Protein AF-A0A512IQX8-F1 (afdb_monomer)

Structure (mmCIF, N/CA/C/O backbone):
data_AF-A0A512IQX8-F1
#
_entry.id   AF-A0A512IQX8-F1
#
loop_
_atom_site.group_PDB
_atom_site.id
_atom_site.type_symbol
_atom_site.label_atom_id
_atom_site.label_alt_id
_atom_site.label_comp_id
_atom_site.label_asym_id
_atom_site.label_entity_id
_atom_site.label_seq_id
_atom_site.pdbx_PDB_ins_code
_atom_site.Cartn_x
_atom_site.Cartn_y
_atom_site.Cartn_z
_atom_site.occupancy
_atom_site.B_iso_or_equiv
_atom_site.auth_seq_id
_atom_site.auth_comp_id
_atom_site.auth_asym_id
_atom_site.auth_atom_id
_atom_site.pdbx_PDB_model_num
ATOM 1 N N . MET A 1 1 ? -23.060 13.721 6.194 1.00 34.81 1 MET A N 1
ATOM 2 C CA . MET A 1 1 ? -21.893 14.596 5.962 1.00 34.81 1 MET A CA 1
ATOM 3 C C . MET A 1 1 ? -20.646 13.767 6.207 1.00 34.81 1 MET A C 1
ATOM 5 O O . MET A 1 1 ? -20.260 13.582 7.351 1.00 34.81 1 MET A O 1
ATOM 9 N N . THR A 1 2 ? -20.098 13.163 5.158 1.00 43.50 2 THR A N 1
ATOM 10 C CA . THR A 1 2 ? -18.851 12.392 5.211 1.00 43.50 2 THR A CA 1
ATOM 11 C C . THR A 1 2 ? -17.694 13.381 5.187 1.00 43.50 2 THR A C 1
ATOM 13 O O . THR A 1 2 ? -17.572 14.164 4.246 1.00 43.50 2 THR A O 1
ATOM 16 N N . ALA A 1 3 ? -16.885 13.398 6.243 1.00 48.34 3 ALA A N 1
ATOM 17 C CA . ALA A 1 3 ? -15.675 14.202 6.275 1.00 48.34 3 ALA A CA 1
ATOM 18 C C . ALA A 1 3 ? -14.690 13.629 5.246 1.00 48.34 3 ALA A C 1
ATOM 20 O O . ALA A 1 3 ? -14.100 12.571 5.444 1.00 48.34 3 ALA A O 1
ATOM 21 N N . SER A 1 4 ? -14.571 14.312 4.110 1.00 43.72 4 SER A N 1
ATOM 22 C CA . SER A 1 4 ? -13.489 14.087 3.160 1.00 43.72 4 SER A CA 1
ATOM 23 C C . SER A 1 4 ? -12.216 14.604 3.823 1.00 43.72 4 SER A C 1
ATOM 25 O O . SER A 1 4 ? -12.118 15.803 4.073 1.00 43.72 4 SER A O 1
ATOM 27 N N . TYR A 1 5 ? -11.276 13.719 4.152 1.00 54.62 5 TYR A N 1
ATOM 28 C CA . TYR A 1 5 ? -9.956 14.089 4.668 1.00 54.62 5 TYR A CA 1
ATOM 29 C C . TYR A 1 5 ? -8.967 14.094 3.494 1.00 54.62 5 TYR A C 1
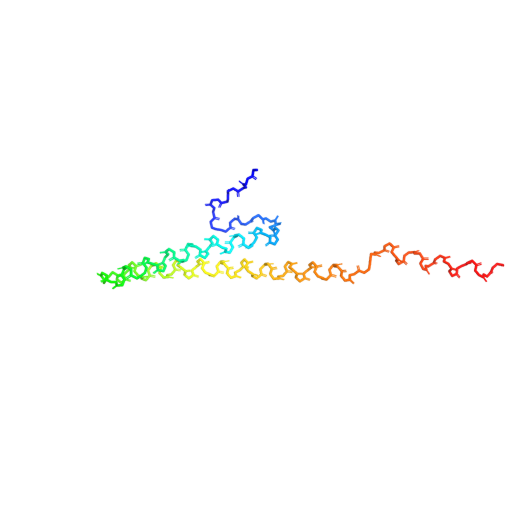ATOM 31 O O . TYR A 1 5 ? -8.505 13.031 3.089 1.00 54.62 5 TYR A O 1
ATOM 39 N N . PRO A 1 6 ? -8.653 15.264 2.903 1.00 49.81 6 PRO A N 1
ATOM 40 C CA . PRO A 1 6 ? -7.872 15.351 1.670 1.00 49.81 6 PRO A CA 1
ATOM 41 C C . PRO A 1 6 ? -6.354 15.234 1.889 1.00 49.81 6 PRO A C 1
ATOM 43 O O . PRO A 1 6 ? -5.593 15.481 0.958 1.00 49.81 6 PRO A O 1
ATOM 46 N N . TYR A 1 7 ? -5.891 14.879 3.093 1.00 43.72 7 TYR A N 1
ATOM 47 C CA . TYR A 1 7 ? -4.466 14.848 3.420 1.00 43.72 7 TYR A CA 1
ATOM 48 C C . TYR A 1 7 ? -3.998 13.467 3.892 1.00 43.72 7 TYR A C 1
ATOM 50 O O . TYR A 1 7 ? -4.579 12.911 4.831 1.00 43.72 7 TYR A O 1
ATOM 58 N N . PRO A 1 8 ? -2.900 12.935 3.321 1.00 43.47 8 PRO A N 1
ATOM 59 C CA . PRO A 1 8 ? -2.244 11.754 3.858 1.00 43.47 8 PRO A CA 1
ATOM 60 C C . PRO A 1 8 ? -1.662 12.107 5.234 1.00 43.47 8 PRO A C 1
ATOM 62 O O . PRO A 1 8 ? -0.678 12.833 5.339 1.00 43.47 8 PRO A O 1
ATOM 65 N N . GLY A 1 9 ? -2.310 11.624 6.297 1.00 53.62 9 GLY A N 1
ATOM 66 C CA . GLY A 1 9 ? -1.881 11.822 7.687 1.00 53.62 9 GLY A CA 1
ATOM 67 C C . GLY A 1 9 ? -2.868 12.570 8.585 1.00 53.62 9 GLY A C 1
ATOM 68 O O . GLY A 1 9 ? -2.650 12.628 9.793 1.00 53.62 9 GLY A O 1
ATOM 69 N N . SER A 1 10 ? -3.970 13.098 8.050 1.00 48.59 10 SER A N 1
ATOM 70 C CA . SER A 1 10 ? -5.010 13.757 8.852 1.00 48.59 10 SER A CA 1
ATOM 71 C C . SER A 1 10 ? -6.122 12.775 9.217 1.00 48.59 10 SER A C 1
ATOM 73 O O . SER A 1 10 ? -7.233 12.873 8.705 1.00 48.59 10 SER A O 1
ATOM 75 N N . TYR A 1 11 ? -5.831 11.806 10.087 1.00 54.97 11 TYR A N 1
ATOM 76 C CA . TYR A 1 11 ? -6.889 10.961 10.646 1.00 54.97 11 TYR A CA 1
ATOM 77 C C . TYR A 1 11 ? -7.639 11.703 11.751 1.00 54.97 11 TYR A C 1
ATOM 79 O O . TYR A 1 11 ? -6.987 12.311 12.606 1.00 54.97 11 TYR A O 1
ATOM 87 N N . PRO A 1 12 ? -8.985 11.663 11.772 1.00 49.34 12 PRO A N 1
ATOM 88 C CA . PRO A 1 12 ? -9.740 12.239 12.870 1.00 49.34 12 PRO A CA 1
ATOM 89 C C . PRO A 1 12 ? -9.307 11.617 14.203 1.00 49.34 12 PRO A C 1
ATOM 91 O O . PRO A 1 12 ? -9.239 10.385 14.313 1.00 49.34 12 PRO A O 1
ATOM 94 N N . PRO A 1 13 ? -9.052 12.438 15.236 1.00 45.72 13 PRO A N 1
ATOM 95 C CA . PRO A 1 13 ? -8.852 11.936 16.582 1.00 45.72 13 PRO A CA 1
ATOM 96 C C . PRO A 1 13 ? -10.197 11.384 17.068 1.00 45.72 13 PRO A C 1
ATOM 98 O O . PRO A 1 13 ? -11.093 12.138 17.434 1.00 45.72 13 PRO A O 1
ATOM 101 N N . GLY A 1 14 ? -10.356 10.060 17.000 1.00 56.75 14 GLY A N 1
ATOM 102 C CA . GLY A 1 14 ? -11.583 9.367 17.408 1.00 56.75 14 GLY A CA 1
ATOM 103 C C . GLY A 1 14 ? -12.207 8.428 16.373 1.00 56.75 14 GLY A C 1
ATOM 104 O O . GLY A 1 14 ? -13.354 8.037 16.566 1.00 56.75 14 GLY A O 1
ATOM 105 N N . GLY A 1 15 ? -11.483 8.054 15.310 1.00 63.91 15 GLY A N 1
ATOM 106 C CA . GLY A 1 15 ? -11.980 7.135 14.283 1.00 63.91 15 GLY A CA 1
ATOM 107 C C . GLY A 1 15 ? -12.547 5.840 14.875 1.00 63.91 15 GLY A C 1
ATOM 108 O O . GLY A 1 15 ? -11.837 5.043 15.493 1.00 63.91 15 GLY A O 1
ATOM 109 N N . SER A 1 16 ? -13.841 5.624 14.682 1.00 84.00 16 SER A N 1
ATOM 110 C CA . SER A 1 16 ? -14.516 4.374 15.006 1.00 84.00 16 SER A CA 1
ATOM 111 C C . SER A 1 16 ? -13.824 3.184 14.315 1.00 84.00 16 SER A C 1
ATOM 113 O O . SER A 1 16 ? -13.153 3.346 13.289 1.00 84.00 16 SER A O 1
ATOM 115 N N . PRO A 1 17 ? -14.021 1.939 14.793 1.00 89.25 17 PRO A N 1
ATOM 116 C CA . PRO A 1 17 ? -13.471 0.767 14.115 1.00 89.25 17 PRO A CA 1
ATOM 117 C C . PRO A 1 17 ? -13.877 0.664 12.635 1.00 89.25 17 PRO A C 1
ATOM 119 O O . PRO A 1 17 ? -13.169 0.044 11.848 1.00 89.25 17 PRO A O 1
ATOM 122 N N . ALA A 1 18 ? -15.029 1.220 12.251 1.00 88.31 18 ALA A N 1
ATOM 123 C CA . ALA A 1 18 ? -15.486 1.245 10.865 1.00 88.31 18 ALA A CA 1
ATOM 124 C C . ALA A 1 18 ? -14.662 2.218 10.007 1.00 88.31 18 ALA A C 1
ATOM 126 O O . ALA A 1 18 ? -14.191 1.830 8.942 1.00 88.31 18 ALA A O 1
ATOM 127 N N . GLU A 1 19 ? -14.412 3.431 10.498 1.00 87.81 19 GLU A N 1
ATOM 128 C CA . GLU A 1 19 ? -13.623 4.444 9.782 1.00 87.81 19 GLU A CA 1
ATOM 129 C C . GLU A 1 19 ? -12.164 4.020 9.607 1.00 87.81 19 GLU A C 1
ATOM 131 O O . GLU A 1 19 ? -11.585 4.227 8.542 1.00 87.81 19 GLU A O 1
ATOM 136 N N . LEU A 1 20 ? -11.581 3.352 10.608 1.00 90.12 20 LEU A N 1
ATOM 137 C CA . LEU A 1 20 ? -10.235 2.786 10.487 1.00 90.12 20 LEU A CA 1
ATOM 138 C C . LEU A 1 20 ? -10.170 1.656 9.449 1.00 90.12 20 LEU A C 1
ATOM 140 O O . LEU A 1 20 ? -9.178 1.541 8.735 1.00 90.12 20 LEU A O 1
ATOM 144 N N . ARG A 1 21 ? -11.221 0.835 9.312 1.00 93.06 21 ARG A N 1
ATOM 145 C CA . ARG A 1 21 ? -11.279 -0.168 8.233 1.00 93.06 21 ARG A CA 1
ATOM 146 C C . ARG A 1 21 ? -11.394 0.484 6.861 1.00 93.06 21 ARG A C 1
ATOM 148 O O . ARG A 1 21 ? -10.694 0.055 5.951 1.00 93.06 21 ARG A O 1
ATOM 155 N N . GLN A 1 22 ? -12.238 1.508 6.728 1.00 92.88 22 GLN A N 1
ATOM 156 C CA . GLN A 1 22 ? -12.387 2.232 5.466 1.00 92.88 22 GLN A CA 1
ATOM 157 C C . GLN A 1 22 ? -11.071 2.896 5.059 1.00 92.88 22 GLN A C 1
ATOM 159 O O . GLN A 1 22 ? -10.610 2.723 3.941 1.00 92.88 22 GLN A O 1
ATOM 164 N N . THR A 1 23 ? -10.408 3.538 6.017 1.00 90.88 23 THR A N 1
ATOM 165 C CA . THR A 1 23 ? -9.064 4.096 5.861 1.00 90.88 23 THR A CA 1
ATOM 166 C C . THR A 1 23 ? -8.075 3.078 5.287 1.00 90.88 23 THR A C 1
ATOM 168 O O . THR A 1 23 ? -7.363 3.373 4.329 1.00 90.88 23 THR A O 1
ATOM 171 N N . VAL A 1 24 ? -8.016 1.876 5.872 1.00 94.12 24 VAL A N 1
ATOM 172 C CA . VAL A 1 24 ? -7.121 0.815 5.391 1.00 94.12 24 VAL A CA 1
ATOM 173 C C . VAL A 1 24 ? -7.492 0.410 3.966 1.00 94.12 24 VAL A C 1
ATOM 175 O O . VAL A 1 24 ? -6.601 0.248 3.136 1.00 94.12 24 VAL A O 1
ATOM 178 N N . ALA A 1 25 ? -8.785 0.277 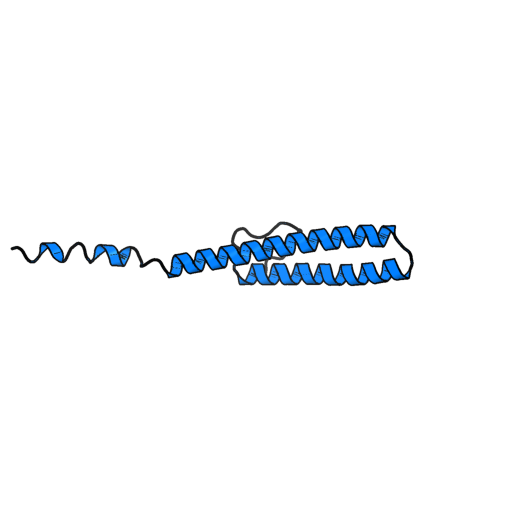3.662 1.00 95.81 25 ALA A N 1
ATOM 179 C CA . ALA A 1 25 ? -9.250 -0.063 2.320 1.00 95.81 25 ALA A CA 1
ATOM 180 C C . ALA A 1 25 ? -8.834 0.992 1.277 1.00 95.81 25 ALA A C 1
ATOM 182 O O . ALA A 1 25 ? -8.280 0.628 0.241 1.00 95.81 25 ALA A O 1
ATOM 183 N N . ASP A 1 26 ? -9.012 2.281 1.575 1.00 94.06 26 ASP A N 1
ATOM 184 C CA . ASP A 1 26 ? -8.658 3.388 0.676 1.00 94.06 26 ASP A CA 1
ATOM 185 C C . ASP A 1 26 ? -7.141 3.445 0.414 1.00 94.06 26 ASP A C 1
ATOM 187 O O . ASP A 1 26 ? -6.682 3.625 -0.720 1.00 94.06 26 ASP A O 1
ATOM 191 N N . MET A 1 27 ? -6.333 3.216 1.454 1.00 95.44 27 MET A N 1
ATOM 192 C CA . MET A 1 27 ? -4.877 3.134 1.313 1.00 95.44 27 MET A CA 1
ATOM 193 C C . MET A 1 27 ? -4.455 1.941 0.458 1.00 95.44 27 MET A C 1
ATOM 195 O O . MET A 1 27 ? -3.612 2.086 -0.425 1.00 95.44 27 MET A O 1
ATOM 199 N N . MET A 1 28 ? -5.065 0.772 0.671 1.00 97.81 28 MET A N 1
ATOM 200 C CA . MET A 1 28 ? -4.759 -0.418 -0.121 1.00 97.81 28 MET A CA 1
ATOM 201 C C . MET A 1 28 ? -5.206 -0.288 -1.579 1.00 97.81 28 MET A C 1
ATOM 203 O O . MET A 1 28 ? -4.530 -0.818 -2.459 1.00 97.81 28 MET A O 1
ATOM 207 N N . ALA A 1 29 ? -6.283 0.452 -1.855 1.00 97.38 29 ALA A N 1
ATOM 208 C CA . ALA A 1 29 ? -6.674 0.787 -3.221 1.00 97.38 29 ALA A CA 1
ATOM 209 C C . ALA A 1 29 ? -5.581 1.608 -3.925 1.00 97.38 29 ALA A C 1
ATOM 211 O O . ALA A 1 29 ? -5.188 1.278 -5.044 1.00 97.38 29 ALA A O 1
ATOM 212 N N . THR A 1 30 ? -5.023 2.616 -3.245 1.00 95.12 30 THR A N 1
ATOM 213 C CA . THR A 1 30 ? -3.915 3.423 -3.788 1.00 95.12 30 THR A CA 1
ATOM 214 C C . THR A 1 30 ? -2.649 2.587 -4.004 1.00 95.12 30 THR A C 1
ATOM 216 O O . THR A 1 30 ? -2.041 2.657 -5.074 1.00 95.12 30 THR A O 1
ATOM 219 N N . VAL A 1 31 ? -2.305 1.704 -3.057 1.00 97.94 31 VAL A N 1
ATOM 220 C CA . VAL A 1 31 ? -1.194 0.747 -3.219 1.00 97.94 31 VAL A CA 1
ATOM 221 C C . VAL A 1 31 ? -1.408 -0.143 -4.446 1.00 97.94 31 VAL A C 1
ATOM 223 O O . VAL A 1 31 ? -0.471 -0.348 -5.215 1.00 97.94 31 VAL A O 1
ATOM 226 N N . GLY A 1 32 ? -2.633 -0.629 -4.669 1.00 98.12 32 GLY A N 1
ATOM 227 C CA . GLY A 1 32 ? -2.985 -1.411 -5.855 1.00 98.12 32 GLY A CA 1
ATOM 228 C C . GLY A 1 32 ? -2.774 -0.640 -7.161 1.00 98.12 32 GLY A C 1
ATOM 229 O O . GLY A 1 32 ? -2.170 -1.167 -8.093 1.00 98.12 32 GLY A O 1
ATOM 230 N N . MET A 1 33 ? -3.184 0.631 -7.217 1.00 98.06 33 MET A N 1
ATOM 231 C CA . MET A 1 33 ? -2.927 1.489 -8.383 1.00 98.06 33 MET A CA 1
ATOM 232 C C . MET A 1 33 ? -1.426 1.654 -8.645 1.00 98.06 33 MET A C 1
ATOM 234 O O . MET A 1 33 ? -0.975 1.524 -9.782 1.00 98.06 33 MET A O 1
ATOM 238 N N . ARG A 1 34 ? -0.629 1.882 -7.596 1.00 97.75 34 ARG A N 1
ATOM 239 C CA . ARG A 1 34 ? 0.830 2.014 -7.728 1.00 97.75 34 ARG A CA 1
ATOM 240 C C . ARG A 1 34 ? 1.512 0.714 -8.131 1.00 97.75 34 ARG A C 1
ATOM 242 O O . ARG A 1 34 ? 2.506 0.765 -8.846 1.00 97.75 34 ARG A O 1
ATOM 249 N N . ALA A 1 35 ? 1.000 -0.434 -7.696 1.00 98.19 35 ALA A N 1
ATOM 250 C CA . ALA A 1 35 ? 1.510 -1.730 -8.129 1.00 98.19 35 ALA A CA 1
ATOM 251 C C . ALA A 1 35 ? 1.333 -1.912 -9.644 1.00 98.19 35 ALA A C 1
ATOM 253 O O . ALA A 1 35 ? 2.285 -2.299 -10.316 1.00 98.19 35 ALA A O 1
ATOM 254 N N . ASN A 1 36 ? 0.171 -1.535 -10.190 1.00 98.38 36 ASN A N 1
ATOM 255 C CA . ASN A 1 36 ? -0.054 -1.550 -11.638 1.00 98.38 36 ASN A CA 1
ATOM 256 C C . ASN A 1 36 ? 0.922 -0.614 -12.367 1.00 98.38 36 ASN A C 1
ATOM 258 O O . ASN A 1 36 ? 1.590 -1.040 -13.302 1.00 98.38 36 ASN A O 1
ATOM 262 N N . MET A 1 37 ? 1.095 0.620 -11.878 1.00 98.38 37 MET A N 1
ATOM 263 C CA . MET A 1 37 ? 2.073 1.558 -12.450 1.00 98.38 37 MET A CA 1
ATOM 264 C C . MET A 1 37 ? 3.506 1.008 -12.409 1.00 98.38 37 MET A C 1
ATOM 266 O O . MET A 1 37 ? 4.270 1.200 -13.348 1.00 98.38 37 MET A O 1
ATOM 270 N N . ALA A 1 38 ? 3.891 0.315 -11.335 1.00 98.56 38 ALA A N 1
ATOM 271 C CA . ALA A 1 38 ? 5.204 -0.316 -11.242 1.00 98.56 38 ALA A CA 1
ATOM 272 C C . ALA A 1 38 ? 5.391 -1.405 -12.313 1.00 98.56 38 ALA A C 1
ATOM 274 O O . ALA A 1 38 ? 6.472 -1.499 -12.892 1.00 98.56 38 ALA A O 1
ATOM 275 N N . CYS A 1 39 ? 4.351 -2.190 -12.617 1.00 98.56 39 CYS A N 1
ATOM 276 C CA . CYS A 1 39 ? 4.384 -3.138 -13.731 1.00 98.56 39 CYS A CA 1
ATOM 277 C C . CYS A 1 39 ? 4.581 -2.427 -15.075 1.00 98.56 39 CYS A C 1
ATOM 279 O O . CYS A 1 39 ? 5.423 -2.861 -15.860 1.00 98.56 39 CYS A O 1
ATOM 281 N N . ASP A 1 40 ? 3.871 -1.322 -15.311 1.00 98.56 40 ASP A N 1
ATOM 282 C CA . ASP A 1 40 ? 3.999 -0.543 -16.547 1.00 98.56 40 ASP A CA 1
ATOM 283 C C . ASP A 1 40 ? 5.412 0.039 -16.701 1.00 98.56 40 ASP A C 1
ATOM 285 O O . ASP A 1 40 ? 6.037 -0.126 -17.749 1.00 98.56 40 ASP A O 1
ATOM 289 N N . TYR A 1 41 ? 5.963 0.651 -15.644 1.00 98.56 41 TYR A N 1
ATOM 290 C CA . TYR A 1 41 ? 7.326 1.196 -15.661 1.00 98.56 41 TYR A CA 1
ATOM 291 C C . TYR A 1 41 ? 8.388 0.119 -15.887 1.00 98.56 41 TYR A C 1
ATOM 293 O O . TYR A 1 41 ? 9.312 0.327 -16.672 1.00 98.56 41 TYR A O 1
ATOM 301 N N . ALA A 1 42 ? 8.231 -1.053 -15.266 1.00 98.56 42 ALA A N 1
ATOM 302 C CA . ALA A 1 42 ? 9.113 -2.189 -15.511 1.00 98.56 42 ALA A CA 1
ATOM 303 C C . ALA A 1 42 ? 9.027 -2.681 -16.967 1.00 98.56 42 ALA A C 1
ATOM 305 O O . ALA A 1 42 ? 10.051 -3.001 -17.566 1.00 98.56 42 ALA A O 1
ATOM 306 N N . ALA A 1 43 ? 7.826 -2.709 -17.554 1.00 98.62 43 ALA A N 1
ATOM 307 C CA . ALA A 1 43 ? 7.617 -3.156 -18.929 1.00 98.62 43 ALA A CA 1
ATOM 308 C C . ALA A 1 43 ? 8.260 -2.222 -19.968 1.00 98.62 43 ALA A C 1
ATOM 310 O O . ALA A 1 43 ? 8.724 -2.695 -21.005 1.00 98.62 43 ALA A O 1
ATOM 311 N N . ILE A 1 44 ? 8.308 -0.914 -19.695 1.00 98.44 44 ILE A N 1
ATOM 312 C CA . ILE A 1 44 ? 8.909 0.082 -20.598 1.00 98.44 44 ILE A CA 1
ATOM 313 C C . ILE A 1 44 ? 10.381 0.399 -20.284 1.00 98.44 44 ILE A C 1
ATOM 315 O O . ILE A 1 44 ? 10.986 1.203 -20.991 1.00 98.44 44 ILE A O 1
ATOM 319 N N . GLY A 1 45 ? 10.962 -0.213 -19.246 1.00 98.38 45 GLY A N 1
ATOM 320 C CA . GLY A 1 45 ? 12.350 0.022 -18.830 1.00 98.38 45 GLY A CA 1
ATOM 321 C C . GLY A 1 45 ? 12.593 1.375 -18.146 1.00 98.38 45 GLY A C 1
ATOM 322 O O . GLY A 1 45 ? 13.716 1.875 -18.160 1.00 98.38 45 GLY A O 1
ATOM 323 N N . ASP A 1 46 ? 11.558 1.988 -17.564 1.00 98.38 46 ASP A N 1
ATOM 324 C CA . ASP A 1 46 ? 11.692 3.223 -16.784 1.00 98.38 46 ASP A CA 1
ATOM 325 C C . ASP A 1 46 ? 12.039 2.905 -15.320 1.00 98.38 46 ASP A C 1
ATOM 327 O O . ASP A 1 46 ? 11.183 2.871 -14.430 1.00 98.38 46 ASP A O 1
ATOM 331 N N . ASP A 1 47 ? 13.328 2.688 -15.062 1.00 98.50 47 AS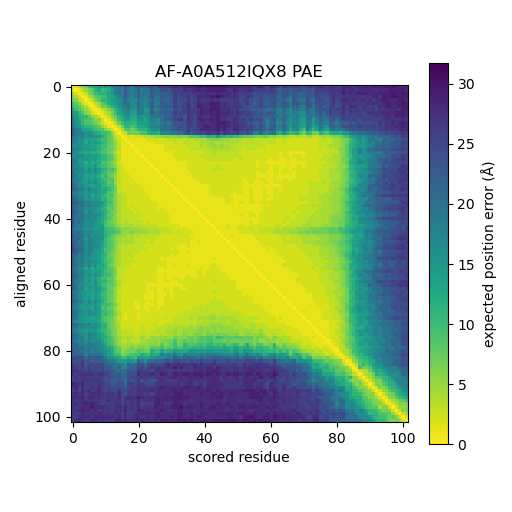P A N 1
ATOM 332 C CA . ASP A 1 47 ? 13.834 2.350 -13.728 1.00 98.50 47 ASP A CA 1
ATOM 333 C C . ASP A 1 47 ? 13.629 3.480 -12.703 1.00 98.50 47 ASP A C 1
ATOM 335 O O . ASP A 1 47 ? 13.455 3.224 -11.504 1.00 98.50 47 ASP A O 1
ATOM 339 N N . ALA A 1 48 ? 13.627 4.741 -13.149 1.00 98.38 48 ALA A N 1
ATOM 340 C CA . ALA A 1 48 ? 13.431 5.890 -12.271 1.00 98.38 48 ALA A CA 1
ATOM 341 C C . ALA A 1 48 ? 11.969 5.982 -11.808 1.00 98.38 48 ALA A C 1
ATOM 343 O O . ALA A 1 48 ? 11.712 6.113 -10.602 1.00 98.38 48 ALA A O 1
ATOM 344 N N . GLY A 1 49 ? 11.024 5.857 -12.746 1.00 98.19 49 GLY A N 1
ATOM 345 C CA . GLY A 1 49 ? 9.588 5.784 -12.476 1.00 98.19 49 GLY A CA 1
ATOM 346 C C . GLY A 1 49 ? 9.225 4.580 -11.607 1.00 98.19 49 GLY A C 1
ATOM 347 O O . GLY A 1 49 ? 8.486 4.724 -10.623 1.00 98.19 49 GLY A O 1
ATOM 348 N N . LEU A 1 50 ? 9.823 3.417 -11.887 1.00 98.62 50 LEU A N 1
ATOM 349 C CA . LEU A 1 50 ? 9.675 2.201 -11.088 1.00 98.62 50 LEU A CA 1
ATOM 350 C C . LEU A 1 50 ? 10.130 2.420 -9.640 1.00 98.62 50 LEU A C 1
ATOM 352 O O . LEU A 1 50 ? 9.361 2.204 -8.698 1.00 98.62 50 LEU A O 1
ATOM 356 N N . ALA A 1 51 ? 11.365 2.892 -9.444 1.00 98.56 51 ALA A N 1
ATOM 357 C CA . ALA A 1 51 ? 11.925 3.100 -8.113 1.00 98.56 51 ALA A CA 1
ATOM 358 C C . ALA A 1 51 ? 11.121 4.128 -7.305 1.00 98.56 51 ALA A C 1
ATOM 360 O O . ALA A 1 51 ? 10.876 3.931 -6.111 1.00 98.56 51 ALA A O 1
ATOM 361 N N . TYR A 1 52 ? 10.695 5.222 -7.938 1.00 98.31 52 TYR A N 1
ATOM 362 C CA . TYR A 1 52 ? 9.856 6.231 -7.298 1.00 98.31 52 TYR A CA 1
ATOM 363 C C . TYR A 1 52 ? 8.506 5.648 -6.858 1.00 98.31 52 TYR A C 1
ATOM 365 O O . TYR A 1 52 ? 8.132 5.751 -5.686 1.00 98.31 52 TYR A O 1
ATOM 373 N N . THR A 1 53 ? 7.812 4.970 -7.770 1.00 98.44 53 THR A N 1
ATOM 374 C CA . THR A 1 53 ? 6.469 4.431 -7.528 1.00 98.44 53 THR A CA 1
ATOM 375 C C . THR A 1 53 ? 6.467 3.381 -6.423 1.00 98.44 53 THR A C 1
ATOM 377 O O . THR A 1 53 ? 5.601 3.420 -5.544 1.00 98.44 53 THR A O 1
ATOM 380 N N . LEU A 1 54 ? 7.477 2.504 -6.385 1.00 98.50 54 LEU A N 1
ATOM 381 C CA . LEU A 1 54 ? 7.634 1.514 -5.317 1.00 98.50 54 LEU A CA 1
ATOM 382 C C . LEU A 1 54 ? 7.861 2.161 -3.944 1.00 98.50 54 LEU A C 1
ATOM 384 O O . LEU A 1 54 ? 7.300 1.701 -2.948 1.00 98.50 54 LEU A O 1
ATOM 388 N N . ARG A 1 55 ? 8.633 3.255 -3.859 1.00 98.38 55 ARG A N 1
ATOM 389 C CA . ARG A 1 55 ? 8.813 3.986 -2.589 1.00 98.38 55 ARG A CA 1
ATOM 390 C C 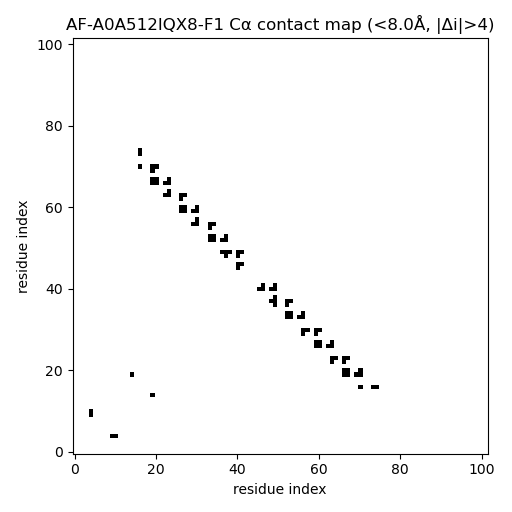. ARG A 1 55 ? 7.501 4.592 -2.099 1.00 98.38 55 ARG A C 1
ATOM 392 O O . ARG A 1 55 ? 7.218 4.513 -0.902 1.00 98.38 55 ARG A O 1
ATOM 399 N N . CYS A 1 56 ? 6.705 5.162 -3.003 1.00 97.56 56 CYS A N 1
ATOM 400 C CA . CYS A 1 56 ? 5.384 5.692 -2.670 1.00 97.56 56 CYS A CA 1
ATOM 401 C C . CYS A 1 56 ? 4.433 4.582 -2.202 1.00 97.56 56 CYS A C 1
ATOM 403 O O . CYS A 1 56 ? 3.815 4.726 -1.149 1.00 97.56 56 CYS A O 1
ATOM 405 N N . ALA A 1 57 ? 4.387 3.451 -2.913 1.00 97.56 57 ALA A N 1
ATOM 406 C CA . ALA A 1 57 ? 3.583 2.294 -2.520 1.00 97.56 57 ALA A CA 1
ATOM 407 C C . ALA A 1 57 ? 3.979 1.778 -1.128 1.00 97.56 57 ALA A C 1
ATOM 409 O O . ALA A 1 57 ? 3.123 1.527 -0.283 1.00 97.56 57 ALA A O 1
ATOM 410 N N . ALA A 1 58 ? 5.282 1.699 -0.837 1.00 97.94 58 ALA A N 1
ATOM 411 C CA . ALA A 1 58 ? 5.768 1.300 0.479 1.00 97.94 58 ALA A CA 1
ATOM 412 C C . ALA A 1 58 ? 5.371 2.294 1.585 1.00 97.94 58 ALA A C 1
ATOM 414 O O . ALA A 1 58 ? 5.078 1.880 2.707 1.00 97.94 58 ALA A O 1
ATOM 415 N N . ALA A 1 59 ? 5.369 3.600 1.302 1.00 96.06 59 ALA A N 1
ATOM 416 C CA . ALA A 1 59 ? 4.938 4.612 2.265 1.00 96.06 59 ALA A CA 1
ATOM 417 C C . ALA A 1 59 ? 3.442 4.489 2.589 1.00 96.06 59 ALA A C 1
ATOM 419 O O . ALA A 1 59 ? 3.074 4.488 3.764 1.00 96.06 59 ALA A O 1
ATOM 420 N N . GLU A 1 60 ? 2.602 4.311 1.571 1.00 95.38 60 GLU A N 1
ATOM 421 C CA . GLU A 1 60 ? 1.160 4.105 1.741 1.00 95.38 60 GLU A CA 1
ATOM 422 C C . GLU A 1 60 ? 0.855 2.798 2.473 1.00 95.38 60 GLU A C 1
ATOM 424 O O . GLU A 1 60 ? 0.055 2.786 3.407 1.00 95.38 60 GLU A O 1
ATOM 429 N N . PHE A 1 61 ? 1.565 1.717 2.142 1.00 96.75 61 PHE A N 1
ATOM 430 C CA . PHE A 1 61 ? 1.413 0.440 2.832 1.00 96.75 61 PHE A CA 1
ATOM 431 C C . PHE A 1 61 ? 1.790 0.537 4.317 1.00 96.75 61 PHE A C 1
ATOM 433 O O . PHE A 1 61 ? 1.070 0.037 5.180 1.00 96.75 61 PHE A O 1
ATOM 440 N N . ARG A 1 62 ? 2.879 1.245 4.653 1.00 97.12 62 ARG A N 1
ATOM 441 C CA . ARG A 1 62 ? 3.250 1.503 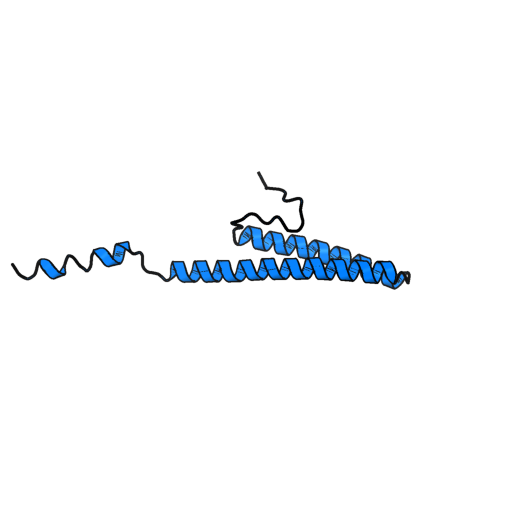6.057 1.00 97.12 62 ARG A CA 1
ATOM 442 C C . ARG A 1 62 ? 2.177 2.293 6.802 1.00 97.12 62 ARG A C 1
ATOM 444 O O . ARG A 1 62 ? 1.901 1.998 7.964 1.00 97.12 62 ARG A O 1
ATOM 451 N N . ALA A 1 63 ? 1.564 3.274 6.150 1.00 91.94 63 ALA A N 1
ATOM 452 C CA . ALA A 1 63 ? 0.485 4.043 6.752 1.00 91.94 63 ALA A CA 1
ATOM 453 C C . ALA A 1 63 ? -0.777 3.180 6.970 1.00 91.94 63 ALA A C 1
ATOM 455 O O . ALA A 1 63 ? -1.375 3.245 8.046 1.00 91.94 63 ALA A O 1
ATOM 456 N N . ALA A 1 64 ? -1.102 2.282 6.032 1.00 94.50 64 ALA A N 1
ATOM 457 C CA . ALA A 1 64 ? -2.183 1.307 6.189 1.00 94.50 64 ALA A CA 1
ATOM 458 C C . ALA A 1 64 ? -1.935 0.354 7.370 1.00 94.50 64 ALA A C 1
ATOM 460 O O . ALA A 1 64 ? -2.837 0.104 8.172 1.00 94.50 64 ALA A O 1
ATOM 461 N N . LEU A 1 65 ? -0.697 -0.129 7.536 1.00 96.06 65 LEU A N 1
ATOM 462 C CA . LEU A 1 65 ? -0.310 -0.953 8.686 1.00 96.06 65 LEU A CA 1
ATOM 463 C C . LEU A 1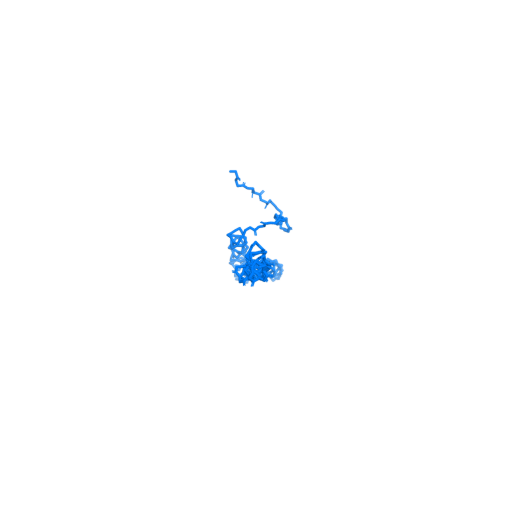 65 ? -0.472 -0.203 10.015 1.00 96.06 65 LEU A C 1
ATOM 465 O O . LEU A 1 65 ? -0.949 -0.786 10.989 1.00 96.06 65 LEU A O 1
ATOM 469 N N . SER A 1 66 ? -0.134 1.089 10.057 1.00 93.81 66 SER A N 1
ATOM 470 C CA . SER A 1 66 ? -0.355 1.928 11.241 1.00 93.81 66 SER A CA 1
ATOM 471 C C . SER A 1 66 ? -1.845 2.027 11.595 1.00 93.81 66 SER A C 1
ATOM 473 O O . SER A 1 66 ? -2.235 1.775 12.738 1.00 93.81 66 SER A O 1
ATOM 475 N N . ALA A 1 67 ? -2.706 2.287 10.604 1.00 90.19 67 ALA A N 1
ATOM 476 C CA . ALA A 1 67 ? -4.156 2.328 10.797 1.00 90.19 67 ALA A CA 1
ATOM 477 C C . ALA A 1 67 ? -4.734 0.980 11.265 1.00 90.19 67 ALA A C 1
ATOM 479 O O . ALA A 1 67 ? -5.568 0.938 12.175 1.00 90.19 67 ALA A O 1
ATOM 480 N N . ALA A 1 68 ? -4.246 -0.133 10.713 1.00 93.50 68 ALA A N 1
ATOM 481 C CA . ALA A 1 68 ? -4.617 -1.473 11.160 1.00 93.50 68 ALA A CA 1
ATOM 482 C C . ALA A 1 68 ? -4.173 -1.752 12.611 1.00 93.50 68 ALA A C 1
ATOM 484 O O . ALA A 1 68 ? -4.921 -2.360 13.382 1.00 93.50 68 ALA A O 1
ATOM 485 N N . GLY A 1 69 ? -2.993 -1.267 13.012 1.00 93.94 69 GLY A N 1
ATOM 486 C CA . GLY A 1 69 ? -2.514 -1.326 14.394 1.00 93.94 69 GLY A CA 1
ATOM 487 C C . GLY A 1 69 ? -3.423 -0.562 15.360 1.00 93.94 69 GLY A C 1
ATOM 488 O O . GLY A 1 69 ? -3.840 -1.112 16.380 1.00 93.94 69 GLY A O 1
ATOM 489 N N . MET A 1 70 ? -3.822 0.664 15.001 1.00 91.50 70 MET A N 1
ATOM 490 C CA . MET A 1 70 ? -4.783 1.451 15.786 1.00 91.50 70 MET A CA 1
ATOM 491 C C . MET A 1 70 ? -6.126 0.727 15.942 1.00 91.50 70 MET A C 1
ATOM 493 O O . MET A 1 70 ? -6.688 0.689 17.036 1.00 91.50 70 MET A O 1
ATOM 497 N N . LEU A 1 71 ? -6.621 0.090 14.876 1.00 91.06 71 LEU A N 1
ATOM 498 C CA . LEU A 1 71 ? -7.851 -0.703 14.922 1.00 91.06 71 LEU A CA 1
ATOM 499 C C . LEU A 1 71 ? -7.736 -1.875 15.910 1.00 91.06 71 LEU A C 1
ATOM 501 O O . LEU A 1 71 ? -8.678 -2.146 16.659 1.00 91.06 71 LEU A O 1
ATOM 505 N N . ALA A 1 72 ? -6.598 -2.571 15.924 1.00 92.56 72 ALA A N 1
ATOM 506 C CA . ALA A 1 72 ? -6.359 -3.672 16.852 1.00 92.56 72 ALA A CA 1
ATOM 507 C C . ALA A 1 72 ? -6.357 -3.192 18.313 1.00 92.56 72 ALA A C 1
ATOM 509 O O . ALA A 1 72 ? -7.022 -3.799 19.157 1.00 92.56 72 ALA A O 1
ATOM 510 N N . GLU A 1 73 ? -5.683 -2.079 18.605 1.00 91.06 73 GLU A N 1
ATOM 511 C CA . GLU A 1 73 ? -5.635 -1.500 19.953 1.00 91.06 73 GLU A CA 1
ATOM 512 C C . GLU A 1 73 ? -6.992 -0.967 20.420 1.00 91.06 73 GLU A C 1
ATOM 514 O O . GLU A 1 73 ? -7.391 -1.181 21.571 1.00 91.06 73 GLU A O 1
ATOM 519 N N . LEU A 1 74 ? -7.764 -0.359 19.518 1.00 88.19 74 LEU A N 1
ATOM 520 C CA . LEU A 1 74 ? -9.118 0.097 19.816 1.00 88.19 74 LEU A CA 1
ATOM 521 C C . LEU A 1 74 ? -10.029 -1.081 20.189 1.00 88.19 74 LEU A C 1
ATOM 523 O O . LEU A 1 74 ? -10.734 -1.028 21.199 1.00 88.19 74 LEU A O 1
ATOM 527 N N . LYS A 1 75 ? -9.968 -2.185 19.432 1.00 86.44 75 LYS A N 1
ATOM 528 C CA . LYS A 1 75 ? -10.732 -3.404 19.744 1.00 86.44 75 LYS A CA 1
ATOM 529 C C . LYS A 1 75 ? -10.314 -4.020 21.082 1.00 86.44 75 LYS A C 1
ATOM 531 O O . LYS A 1 75 ? -11.180 -4.443 21.846 1.00 86.44 75 LYS A O 1
ATOM 536 N N . ARG A 1 76 ? -9.012 -4.049 21.393 1.00 88.69 76 ARG A N 1
ATOM 537 C CA . ARG A 1 76 ? -8.504 -4.533 22.692 1.00 88.69 76 ARG A CA 1
ATOM 538 C C . ARG A 1 76 ? -9.007 -3.675 23.850 1.00 88.69 76 ARG A C 1
ATOM 540 O O . ARG A 1 76 ? -9.419 -4.212 24.875 1.00 88.69 76 ARG A O 1
ATOM 547 N N . SER A 1 77 ? -8.999 -2.356 23.683 1.00 86.31 77 SER A N 1
ATOM 548 C CA . SER A 1 77 ? -9.465 -1.407 24.699 1.00 86.31 77 SER A CA 1
ATOM 549 C C . SER A 1 77 ? -10.964 -1.551 24.972 1.00 86.31 77 SER A C 1
ATOM 551 O O . SER A 1 77 ? -11.367 -1.615 26.132 1.00 86.31 77 SER A O 1
ATOM 553 N N . GLN A 1 78 ? -11.780 -1.708 23.926 1.00 84.81 78 GLN A N 1
ATOM 554 C CA . GLN A 1 78 ? -13.217 -1.969 24.070 1.00 84.81 78 GLN A CA 1
ATOM 555 C C . GLN A 1 78 ? -13.498 -3.309 24.769 1.00 84.81 78 GLN A C 1
ATOM 557 O O . GLN A 1 78 ? -14.350 -3.374 25.652 1.00 84.81 78 GLN A O 1
ATOM 562 N N . ALA A 1 79 ? -12.749 -4.368 24.442 1.00 82.94 79 ALA A N 1
ATOM 563 C CA . ALA A 1 79 ? -12.897 -5.668 25.101 1.00 82.94 79 ALA A CA 1
ATOM 564 C C . ALA A 1 79 ? -12.581 -5.603 26.609 1.00 82.94 79 ALA A C 1
ATOM 566 O O . ALA A 1 79 ? -13.289 -6.202 27.416 1.00 82.94 79 ALA A O 1
ATOM 567 N N . LYS A 1 80 ? -11.554 -4.835 27.003 1.00 81.56 80 LYS A N 1
ATOM 568 C CA . LYS A 1 80 ? -11.214 -4.608 28.420 1.00 81.56 80 LYS A CA 1
ATOM 569 C C . LYS A 1 80 ? -12.320 -3.861 29.170 1.00 81.56 80 LYS A C 1
ATOM 571 O O . LYS A 1 80 ? -12.609 -4.206 30.311 1.00 81.56 80 LYS A O 1
ATOM 576 N N . GLN A 1 81 ? -12.942 -2.867 28.536 1.00 75.75 81 GLN A N 1
ATOM 577 C CA . GLN A 1 81 ? -14.047 -2.110 29.133 1.00 75.75 81 GLN A CA 1
ATOM 578 C C . GLN A 1 81 ? -15.308 -2.967 29.300 1.00 75.75 81 GLN A C 1
ATOM 580 O O . GLN A 1 81 ? -15.951 -2.895 30.341 1.00 75.75 81 GLN A O 1
ATOM 585 N N . ALA A 1 82 ? -15.626 -3.829 28.330 1.00 72.56 82 ALA A N 1
ATOM 586 C CA . ALA A 1 82 ? -1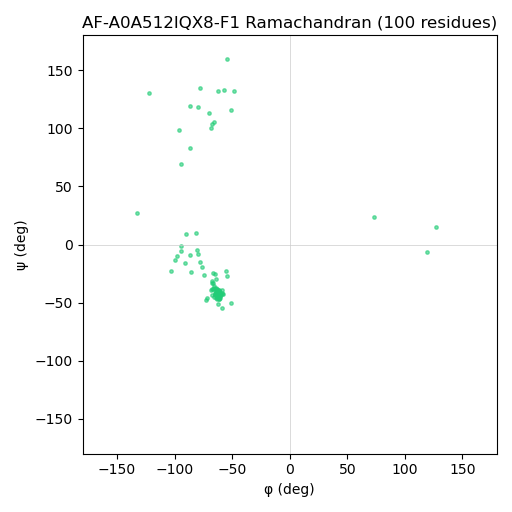6.768 -4.741 28.420 1.00 72.56 82 ALA A CA 1
ATOM 587 C C . ALA A 1 82 ? -16.627 -5.794 29.540 1.00 72.56 82 ALA A C 1
ATOM 589 O O . ALA A 1 82 ? -17.629 -6.286 30.050 1.00 72.56 82 ALA A O 1
ATOM 590 N N . GLY A 1 83 ? -15.393 -6.134 29.930 1.00 66.75 83 GLY A N 1
ATOM 591 C CA . GLY A 1 83 ? -15.105 -7.073 31.017 1.00 66.75 83 GLY A CA 1
ATOM 592 C C . GLY A 1 83 ? -15.056 -6.456 32.421 1.00 66.75 83 GLY A C 1
ATOM 593 O O . GLY A 1 83 ? -14.969 -7.205 33.393 1.00 66.75 83 GLY A O 1
ATOM 594 N N . GLN A 1 84 ? -15.095 -5.124 32.567 1.00 56.22 84 GLN A N 1
ATOM 595 C CA . GLN A 1 84 ? -15.136 -4.489 33.888 1.00 56.22 84 GLN A CA 1
ATOM 596 C C . GLN A 1 84 ? -16.588 -4.376 34.387 1.00 56.22 84 GLN A C 1
ATOM 598 O O . GLN A 1 84 ? -17.396 -3.698 33.751 1.00 56.22 84 GLN A O 1
ATOM 603 N N . PRO A 1 85 ? -16.948 -4.991 35.534 1.00 52.81 85 PRO A N 1
ATOM 604 C CA . PRO A 1 85 ? -18.260 -4.785 36.129 1.00 52.81 85 PRO A CA 1
ATOM 605 C C . PRO A 1 85 ? -18.425 -3.310 36.504 1.00 52.81 85 PRO A C 1
ATOM 607 O O . PRO A 1 85 ? -17.547 -2.703 37.120 1.00 52.81 85 PRO A O 1
ATOM 610 N N . SER A 1 86 ? -19.565 -2.743 36.108 1.00 49.59 86 SER A N 1
ATOM 611 C CA . SER A 1 86 ? -19.920 -1.344 36.345 1.00 49.59 86 SER A CA 1
ATOM 612 C C . SER A 1 86 ? -19.677 -0.947 37.815 1.00 49.59 86 SER A C 1
ATOM 614 O O . SER A 1 86 ? -20.138 -1.663 38.712 1.00 49.59 86 SER A O 1
ATOM 616 N N . PRO A 1 87 ? -19.015 0.193 38.108 1.00 56.06 87 PRO A N 1
ATOM 617 C CA . PRO A 1 87 ? -18.748 0.652 39.478 1.00 56.06 87 PRO A CA 1
ATOM 618 C C . PRO A 1 87 ? -20.009 0.778 40.347 1.00 56.06 87 PRO A C 1
ATOM 620 O O . PRO A 1 87 ? -19.935 0.698 41.572 1.00 56.06 87 PRO A O 1
ATOM 623 N N . ALA A 1 88 ? -21.179 0.924 39.717 1.00 53.75 88 ALA A N 1
ATOM 624 C CA . ALA A 1 88 ? -22.476 0.965 40.385 1.00 53.75 88 ALA A CA 1
ATOM 625 C C . ALA A 1 88 ? -22.875 -0.370 41.048 1.00 53.75 88 ALA A C 1
ATOM 627 O O . ALA A 1 88 ? -23.634 -0.361 42.016 1.00 53.75 88 ALA A O 1
ATOM 628 N N . ALA A 1 89 ? -22.348 -1.509 40.582 1.00 53.25 89 ALA A N 1
ATOM 629 C CA . ALA A 1 89 ? -22.587 -2.815 41.201 1.00 53.25 89 ALA A CA 1
ATOM 630 C C . ALA A 1 89 ? -21.795 -2.994 42.510 1.00 53.25 89 ALA A C 1
ATOM 632 O O . ALA A 1 89 ? -22.237 -3.705 43.406 1.00 53.25 89 ALA A O 1
ATOM 633 N N . ARG A 1 90 ? -20.664 -2.291 42.667 1.00 52.34 90 ARG A N 1
ATOM 634 C CA . ARG A 1 90 ? -19.790 -2.396 43.850 1.00 52.34 90 ARG A CA 1
ATOM 635 C C . ARG A 1 90 ? -20.303 -1.630 45.073 1.00 52.34 90 ARG A C 1
ATOM 637 O O . ARG A 1 90 ? -19.801 -1.830 46.171 1.00 52.34 90 ARG A O 1
ATOM 644 N N . ARG A 1 91 ? -21.275 -0.730 44.887 1.00 49.66 91 ARG A N 1
ATOM 645 C CA . ARG A 1 91 ? -21.80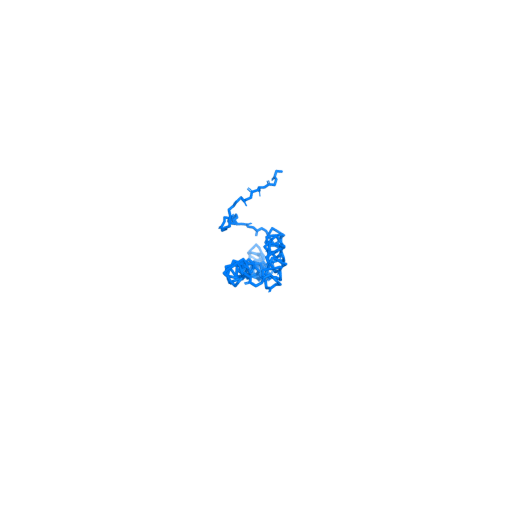3 0.133 45.958 1.00 49.66 91 ARG A CA 1
ATOM 646 C C . ARG A 1 91 ? -23.003 -0.461 46.701 1.00 49.66 91 ARG A C 1
ATOM 648 O O . ARG A 1 91 ? -23.307 0.026 47.778 1.00 49.66 91 ARG A O 1
ATOM 655 N N . ARG A 1 92 ? -23.664 -1.492 46.152 1.00 53.81 92 ARG A N 1
ATOM 656 C CA . ARG A 1 92 ? -24.813 -2.157 46.803 1.00 53.81 92 ARG A CA 1
ATOM 657 C C . ARG A 1 92 ? -24.404 -3.266 47.771 1.00 53.81 92 ARG A C 1
ATOM 659 O O . ARG A 1 92 ? -25.135 -3.543 48.702 1.00 53.81 92 ARG A O 1
ATOM 666 N N . SER A 1 93 ? -23.217 -3.848 47.604 1.00 51.47 93 SER A N 1
ATOM 667 C CA . SER A 1 93 ? -22.717 -4.899 48.500 1.00 51.47 93 SER A CA 1
ATOM 668 C C . SER A 1 93 ? -22.137 -4.374 49.818 1.00 51.47 93 SER A C 1
ATOM 670 O O . SER A 1 93 ? -21.789 -5.171 50.669 1.00 51.47 93 SER A O 1
ATOM 672 N N . ALA A 1 94 ? -21.976 -3.056 49.983 1.00 52.41 94 ALA A N 1
ATOM 673 C CA . ALA A 1 94 ? -21.393 -2.467 51.194 1.00 52.41 94 ALA A CA 1
ATOM 674 C C . ALA A 1 94 ? -22.443 -1.966 52.203 1.00 52.41 94 ALA A C 1
ATOM 676 O O . ALA A 1 94 ? -22.079 -1.579 53.309 1.00 52.41 94 ALA A O 1
ATOM 677 N N . THR A 1 95 ? -23.724 -1.927 51.822 1.00 55.50 95 THR A N 1
ATOM 678 C CA . THR A 1 95 ? -24.814 -1.439 52.684 1.00 55.50 95 THR A CA 1
ATOM 679 C C . THR A 1 95 ? -25.655 -2.558 53.294 1.00 55.50 95 THR A C 1
ATOM 681 O O . THR A 1 95 ? -26.225 -2.335 54.353 1.00 55.50 95 THR A O 1
ATOM 684 N N . ASP A 1 96 ? -25.676 -3.757 52.702 1.00 53.03 96 ASP A N 1
ATOM 685 C CA . ASP A 1 96 ? -26.439 -4.894 53.251 1.00 53.03 96 ASP A CA 1
ATOM 686 C C . ASP A 1 96 ? -25.760 -5.552 54.471 1.00 53.03 96 ASP A C 1
ATOM 688 O O . ASP A 1 96 ? -26.428 -6.183 55.285 1.00 53.03 96 ASP A O 1
ATOM 692 N N . ASP A 1 97 ? -24.453 -5.346 54.673 1.00 53.72 97 ASP A N 1
ATOM 693 C CA . ASP A 1 97 ? -23.716 -5.919 55.814 1.00 53.72 97 ASP A CA 1
ATOM 694 C C . ASP A 1 97 ? -23.892 -5.134 57.133 1.00 53.72 97 ASP A C 1
ATOM 696 O O . ASP A 1 97 ? -23.400 -5.561 58.181 1.00 53.72 97 ASP A O 1
ATOM 700 N N . LEU A 1 98 ? -24.590 -3.989 57.116 1.00 54.97 98 LEU A N 1
ATOM 701 C CA . LEU A 1 98 ? -24.824 -3.162 58.310 1.00 54.97 98 LEU A CA 1
ATOM 702 C C . LEU A 1 98 ? -26.211 -3.355 58.949 1.00 54.97 98 LEU A C 1
ATOM 704 O O . LEU A 1 98 ? -26.384 -2.950 60.096 1.00 54.97 98 LEU A O 1
ATOM 708 N N . GLU A 1 99 ? -27.173 -4.002 58.280 1.00 51.50 99 GLU A N 1
ATOM 709 C CA . GLU A 1 99 ? -28.545 -4.156 58.810 1.00 51.50 99 GLU A CA 1
ATOM 710 C C . GLU A 1 99 ? -28.800 -5.468 59.580 1.00 51.50 99 GLU A C 1
ATOM 712 O O . GLU A 1 99 ? -29.841 -5.615 60.210 1.00 51.50 99 GLU A O 1
ATOM 717 N N . VAL A 1 100 ? -27.848 -6.409 59.632 1.00 54.41 100 VAL A N 1
ATOM 718 C CA . VAL A 1 100 ? -28.040 -7.714 60.318 1.00 54.41 100 VAL A CA 1
ATOM 719 C C . VAL A 1 100 ? -27.615 -7.685 61.803 1.00 54.41 100 VAL A C 1
ATOM 721 O O . VAL A 1 100 ? -27.546 -8.718 62.467 1.00 54.41 100 VAL A O 1
ATOM 724 N N . ARG A 1 101 ? -27.308 -6.509 62.369 1.00 45.78 101 ARG A N 1
ATOM 725 C CA . ARG A 1 101 ? -26.760 -6.386 63.738 1.00 45.78 101 ARG A CA 1
ATOM 726 C C . ARG A 1 101 ? -27.428 -5.339 64.642 1.00 45.78 101 ARG A C 1
ATOM 728 O O . ARG A 1 101 ? -26.774 -4.856 65.566 1.00 45.78 101 ARG A O 1
ATOM 735 N N . ALA A 1 102 ? -28.701 -5.024 64.403 1.00 43.94 102 ALA A N 1
ATOM 736 C CA . ALA A 1 102 ? -29.528 -4.227 65.316 1.00 43.94 102 ALA A CA 1
ATOM 737 C C . ALA A 1 102 ? -30.517 -5.106 66.092 1.00 43.94 102 ALA A C 1
ATOM 739 O O . ALA A 1 102 ? -31.115 -6.008 65.464 1.00 43.94 102 ALA A O 1
#

Foldseek 3Di:
DDDDDPDDPPDPPPDDLVNLVVLLVVLVVLLVVLVVQLVVCVVVVVVVSNVVSVVVSVVSNVSSVVSVVVSVVVVVVVVVVVPDDDVVVVVVVVPVVPPPPD

pLDDT: mean 79.28, std 21.03, range [34.81, 98.62]

Nearest PDB structures (foldseek):
  3hiu-assembly1_A  TM=8.348E-01  e=3.273E+00  Xanthomonas campestris pv. campestris
  8w7t-assembly1_A-3  TM=7.499E-01  e=2.390E+00  Ureaplasma diversum
  8w7t-assembly1_A-5  TM=7.499E-01  e=2.390E+00  Ureaplasma diversum
  8w7t-assembly1_A-7  TM=7.499E-01  e=2.390E+00  Ureaplasma diversum
  7o40-assembly1_A  TM=6.364E-01  e=2.545E+00  Synechocystis sp. PCC 6803 substr. Kazusa

Mean predicted aligned error: 12.32 Å

Sequence (102 aa):
MTASYPYPGSYPPGGSPAELRQTVADMMATVGMRANMACDYAAIGDDAGLAYTLRCAAAEFRAALSAAGMLAELKRSQAKQAGQPSPAARRRSATDDLEVRA

Radius of gyration: 24.73 Å; Cα contacts (8 Å, |Δi|>4): 52; chains: 1; bounding box: 43×23×86 Å

Solvent-accessible surface area (backbone atoms only — not comparable to full-atom values): 5984 Å² total; per-residue (Å²): 136,82,84,81,65,94,48,100,83,62,70,67,95,78,65,48,72,65,54,34,48,50,50,30,50,56,34,50,51,53,31,51,54,32,51,53,51,29,52,53,22,60,74,73,66,37,64,67,61,23,56,52,36,50,52,52,29,52,53,40,50,52,52,27,52,51,38,52,50,52,39,53,53,52,53,51,53,52,53,55,57,74,69,52,78,59,74,76,66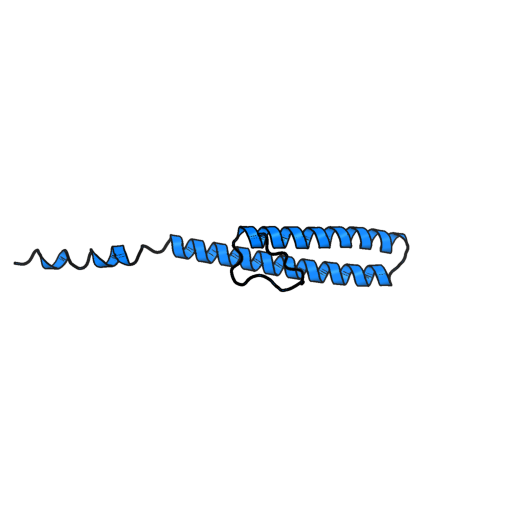,68,62,60,73,69,58,66,80,68,70,83,79,123

Organism: NCBI:txid1176176

Secondary structure (DSSP, 8-state):
------STT---TT--HHHHHHHHHHHHHHHHHHHHHHHHHHHHT-HHHHHHHHHHHHHHHHHHHHHHHHHHHHHHHHHHHHTSPPGGGTTTTTTGGGSTT-